Protein AF-A0A139XVR1-F1 (afdb_monomer_lite)

InterPro domains:
  IPR011989 Armadillo-like helical [G3DSA:1.25.10.10] (1-144)
  IPR013932 TATA-binding protein interacting (TIP20) [PF08623] (28-131)
  IPR016024 Armadillo-type fold [SSF48371] (36-125)
  IPR039852 Cullin-associated NEDD8-dissociated protein 1/2 [PTHR12696] (28-128)

Foldseek 3Di:
DLLVVLVVLLVVQQDPDPPHPCVPDDLVRLLVLVVVLVVLLDQDVVQWDWDDPDVDIDIDRNSVSSNLSSLSSLLSNCVRDPPPHVCVSDPLVSLLVSLVSQCVDPDVSSVVSSVSSVVSSVVVVVVVCVVDVDDDDVVVVVVVD

Sequence (145 aa):
VRRDLMAALQVLVGLPRPGGVSRWFSTQELRQVVERLAVEVEVKPELIRQVDLGPFRHTVDDGLPLRKSAYSFLRALLQASSPLCLEEVVPRERLVEFAVNGLTDTNDDVHVLAAGIVSQLASSVSTSLKANRLRVTPRLAALVV

Structure (mmCIF, N/CA/C/O backbone):
data_AF-A0A139XVR1-F1
#
_entry.id   AF-A0A139XVR1-F1
#
loop_
_atom_site.group_PDB
_atom_site.id
_atom_site.type_symbol
_atom_site.label_atom_id
_atom_site.label_alt_id
_atom_site.label_comp_id
_atom_site.label_asym_id
_atom_site.label_entity_id
_atom_site.label_seq_id
_atom_site.pdbx_PDB_ins_code
_atom_site.Cartn_x
_atom_site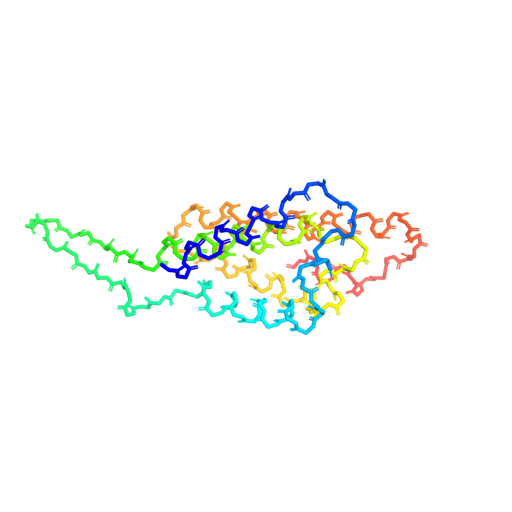.Cartn_y
_atom_site.Cartn_z
_atom_site.occupancy
_atom_site.B_iso_or_equiv
_atom_site.auth_seq_id
_atom_site.auth_comp_id
_atom_site.auth_asym_id
_atom_site.auth_atom_id
_atom_site.pdbx_PDB_model_num
ATOM 1 N N . VAL A 1 1 ? -12.331 -10.858 -0.956 1.00 79.06 1 VAL A N 1
ATOM 2 C CA . VAL A 1 1 ? -12.250 -10.582 -2.414 1.00 79.06 1 VAL A CA 1
ATOM 3 C C . VAL A 1 1 ? -11.164 -9.567 -2.764 1.00 79.06 1 VAL A C 1
ATOM 5 O O . VAL A 1 1 ? -10.148 -9.995 -3.284 1.00 79.06 1 VAL A O 1
ATOM 8 N N . ARG A 1 2 ? -11.302 -8.256 -2.475 1.00 84.88 2 ARG A N 1
ATOM 9 C CA . ARG A 1 2 ? -10.278 -7.246 -2.861 1.00 84.88 2 ARG A CA 1
ATOM 10 C C . ARG A 1 2 ? -8.885 -7.528 -2.287 1.00 84.88 2 ARG A C 1
ATOM 12 O O . ARG A 1 2 ? -7.908 -7.524 -3.022 1.00 84.88 2 ARG A O 1
ATOM 19 N N . ARG A 1 3 ? -8.818 -7.847 -0.991 1.00 87.44 3 ARG A N 1
ATOM 20 C CA . ARG A 1 3 ? -7.583 -8.269 -0.313 1.00 87.44 3 ARG A CA 1
ATOM 21 C C . ARG A 1 3 ? -6.935 -9.471 -1.006 1.00 87.44 3 ARG A C 1
ATOM 23 O O . ARG A 1 3 ? -5.744 -9.467 -1.279 1.00 87.44 3 ARG A O 1
ATOM 30 N N . ASP A 1 4 ? -7.737 -10.491 -1.296 1.00 81.12 4 ASP A N 1
ATOM 31 C CA . ASP A 1 4 ? -7.256 -11.752 -1.873 1.00 81.12 4 ASP A CA 1
ATOM 32 C C . ASP A 1 4 ? -6.759 -11.551 -3.306 1.00 81.12 4 ASP A C 1
ATOM 34 O O . ASP A 1 4 ? -5.746 -12.125 -3.694 1.00 81.12 4 ASP A O 1
ATOM 38 N N . LEU A 1 5 ? -7.422 -10.669 -4.063 1.00 84.00 5 LEU A N 1
ATOM 39 C CA . LEU A 1 5 ? -6.953 -10.227 -5.369 1.00 84.00 5 LEU A CA 1
ATOM 40 C C . LEU A 1 5 ? -5.585 -9.543 -5.254 1.00 84.00 5 LEU A C 1
ATOM 42 O O . LEU A 1 5 ? -4.673 -9.927 -5.973 1.00 84.00 5 LEU A O 1
ATOM 46 N N . MET A 1 6 ? -5.403 -8.589 -4.333 1.00 84.69 6 MET A N 1
ATOM 47 C CA . MET A 1 6 ? -4.105 -7.923 -4.136 1.00 84.69 6 MET A CA 1
ATOM 48 C C . MET A 1 6 ? -2.996 -8.912 -3.771 1.00 84.69 6 MET A C 1
ATOM 50 O O . MET A 1 6 ? -1.908 -8.837 -4.333 1.00 84.69 6 MET A O 1
ATOM 54 N N . ALA A 1 7 ? -3.280 -9.872 -2.889 1.00 83.00 7 ALA A N 1
ATOM 55 C CA . ALA A 1 7 ? -2.323 -10.914 -2.531 1.00 83.00 7 ALA A CA 1
ATOM 56 C C . ALA A 1 7 ? -1.951 -11.791 -3.741 1.00 83.00 7 ALA A C 1
ATOM 58 O O . ALA A 1 7 ? -0.777 -12.084 -3.960 1.00 83.00 7 ALA A O 1
ATOM 59 N N . ALA A 1 8 ? -2.928 -12.167 -4.571 1.00 81.62 8 ALA A N 1
ATOM 60 C CA . ALA A 1 8 ? -2.676 -12.933 -5.789 1.00 81.62 8 ALA A CA 1
ATOM 61 C C . ALA A 1 8 ? -1.846 -12.139 -6.813 1.00 81.62 8 ALA A C 1
ATOM 63 O O . ALA A 1 8 ? -0.880 -12.666 -7.369 1.00 81.62 8 ALA A O 1
ATOM 64 N N . LEU A 1 9 ? -2.178 -10.862 -7.034 1.00 84.00 9 LEU A N 1
ATOM 65 C CA . LEU A 1 9 ? -1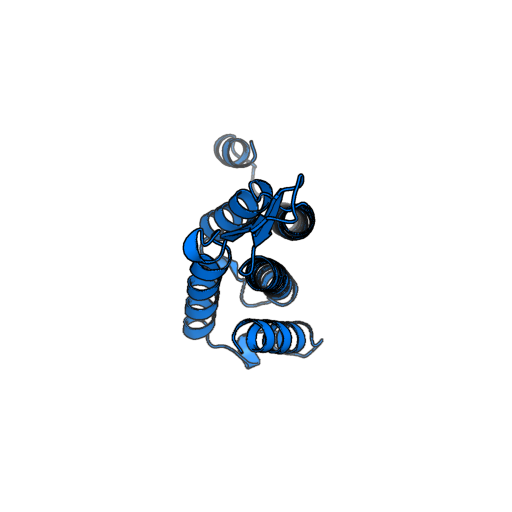.425 -9.988 -7.938 1.00 84.00 9 LEU A CA 1
ATOM 66 C C . LEU A 1 9 ? -0.001 -9.745 -7.427 1.00 84.00 9 LEU A C 1
ATOM 68 O O . LEU A 1 9 ? 0.937 -9.761 -8.220 1.00 84.00 9 LEU A O 1
ATOM 72 N N . GLN A 1 10 ? 0.185 -9.604 -6.113 1.00 83.19 10 GLN A N 1
ATOM 73 C CA . GLN A 1 10 ? 1.507 -9.509 -5.499 1.00 83.19 10 GLN A CA 1
ATOM 74 C C . GLN A 1 10 ? 2.369 -10.734 -5.820 1.00 83.19 10 GLN A C 1
ATOM 76 O O . GLN A 1 10 ? 3.530 -10.580 -6.201 1.00 83.19 10 GLN A O 1
ATOM 81 N N . VAL A 1 11 ? 1.812 -11.944 -5.706 1.00 84.00 11 VAL A N 1
ATOM 82 C CA . VAL A 1 11 ? 2.534 -13.176 -6.056 1.00 84.00 11 VAL A CA 1
ATOM 83 C C . VAL A 1 11 ? 2.920 -13.172 -7.532 1.00 84.00 11 VAL A C 1
ATOM 85 O O . VAL A 1 11 ? 4.069 -13.465 -7.846 1.00 84.00 11 VAL A O 1
ATOM 88 N N . LEU A 1 12 ? 2.003 -12.802 -8.432 1.00 80.06 12 LEU A N 1
ATOM 89 C CA . LEU A 1 12 ? 2.272 -12.753 -9.876 1.00 80.06 12 LEU A CA 1
ATOM 90 C C . LEU A 1 12 ? 3.408 -11.789 -10.232 1.00 80.06 12 LEU A C 1
ATOM 92 O O . LEU A 1 12 ? 4.250 -12.111 -11.072 1.00 80.06 12 LEU A O 1
ATOM 96 N N . VAL A 1 13 ? 3.436 -10.636 -9.569 1.00 79.12 13 VAL A N 1
ATOM 97 C CA . VAL A 1 13 ? 4.455 -9.596 -9.738 1.00 79.12 13 VAL A CA 1
ATOM 98 C C . VAL A 1 13 ? 5.819 -10.047 -9.202 1.00 79.12 13 VAL A C 1
ATOM 100 O O . VAL A 1 13 ? 6.837 -9.738 -9.809 1.00 79.12 13 VAL A O 1
ATOM 103 N N . GLY A 1 14 ? 5.858 -10.834 -8.124 1.00 73.31 14 GLY A N 1
ATOM 104 C CA . GLY A 1 14 ? 7.100 -11.326 -7.516 1.00 73.31 14 GLY A CA 1
ATOM 105 C C . GLY A 1 14 ? 7.780 -12.505 -8.229 1.00 73.31 14 GLY A C 1
ATOM 106 O O . GLY A 1 14 ? 8.840 -12.946 -7.786 1.00 73.31 14 GLY A O 1
ATOM 107 N N . LEU A 1 15 ? 7.200 -13.056 -9.302 1.00 76.44 15 LEU A N 1
ATOM 108 C CA . LEU A 1 15 ? 7.784 -14.208 -10.000 1.00 76.44 15 LEU A CA 1
ATOM 109 C C . LEU A 1 15 ? 9.013 -13.796 -10.837 1.00 76.44 15 LEU A C 1
ATOM 111 O O . LEU A 1 15 ? 8.885 -12.940 -11.714 1.00 76.44 15 LEU A O 1
ATOM 115 N N . PRO A 1 16 ? 10.183 -14.447 -10.669 1.00 66.12 16 PRO A N 1
ATOM 116 C CA . PRO A 1 16 ? 11.378 -14.149 -11.455 1.00 66.12 16 PRO A CA 1
ATOM 117 C C . PRO A 1 16 ? 11.193 -14.662 -12.888 1.00 66.12 16 PRO A C 1
ATOM 119 O O . PRO A 1 16 ? 11.387 -15.845 -13.175 1.00 66.12 16 PRO A O 1
ATOM 122 N N . ARG A 1 17 ? 10.748 -13.792 -13.800 1.00 66.69 17 ARG A N 1
ATOM 123 C CA . ARG A 1 17 ? 10.490 -14.148 -15.203 1.00 66.69 17 ARG A CA 1
ATOM 124 C C . ARG A 1 17 ? 10.960 -13.061 -16.175 1.00 66.69 17 ARG A C 1
ATOM 126 O O . ARG A 1 17 ? 10.862 -11.876 -15.857 1.00 66.69 17 ARG A O 1
ATOM 133 N N . PRO A 1 18 ? 11.412 -13.442 -17.387 1.00 62.03 18 PRO A N 1
ATOM 134 C CA . PRO A 1 18 ? 11.747 -12.480 -18.433 1.00 62.03 18 PRO A CA 1
ATOM 135 C C . PRO A 1 18 ? 10.496 -11.689 -18.844 1.00 62.03 18 PRO A C 1
ATOM 137 O O . PRO A 1 18 ? 9.438 -12.275 -19.087 1.00 62.03 18 PRO A O 1
ATOM 140 N N . GLY A 1 19 ? 10.621 -10.359 -18.886 1.00 63.94 19 GLY A N 1
ATOM 141 C CA . GLY A 1 19 ? 9.531 -9.422 -19.188 1.00 63.94 19 GLY A CA 1
ATOM 142 C C . GLY A 1 19 ? 8.880 -8.754 -17.969 1.00 63.94 19 GLY A C 1
ATOM 143 O O . GLY A 1 19 ? 8.108 -7.823 -18.153 1.00 63.94 19 GLY A O 1
ATOM 144 N N . GLY A 1 20 ? 9.196 -9.172 -16.737 1.00 72.44 20 GLY A N 1
ATOM 145 C CA . GLY A 1 20 ? 8.737 -8.494 -15.517 1.00 72.44 20 GLY A CA 1
ATOM 146 C C . GLY A 1 20 ? 7.217 -8.274 -15.458 1.00 72.44 20 GLY A C 1
ATOM 147 O O . GLY A 1 20 ? 6.425 -9.149 -15.817 1.00 72.44 20 GLY A O 1
ATOM 148 N N . VAL A 1 21 ? 6.813 -7.084 -15.006 1.00 74.12 21 VAL A N 1
ATOM 149 C CA . VAL A 1 21 ? 5.402 -6.693 -14.815 1.00 74.12 21 VAL A CA 1
ATOM 150 C C . VAL A 1 21 ? 4.664 -6.453 -16.141 1.00 74.12 21 VAL A C 1
ATOM 152 O O . VAL A 1 21 ? 3.459 -6.699 -16.218 1.00 74.12 21 VAL A O 1
ATOM 155 N N . SER A 1 22 ? 5.366 -6.049 -17.207 1.00 76.12 22 SER A N 1
ATOM 156 C CA . SER A 1 22 ? 4.746 -5.682 -18.495 1.00 76.12 22 SER A CA 1
ATOM 157 C C . SER A 1 22 ? 4.133 -6.863 -19.252 1.00 76.12 22 SER A C 1
ATOM 159 O O . SER A 1 22 ? 3.375 -6.677 -20.200 1.00 76.12 22 SER A O 1
ATOM 161 N N . ARG A 1 23 ? 4.417 -8.095 -18.817 1.00 78.12 23 ARG A N 1
ATOM 162 C CA . ARG A 1 23 ? 3.765 -9.303 -19.333 1.00 78.12 23 ARG A CA 1
ATOM 163 C C . ARG A 1 23 ? 2.322 -9.460 -18.851 1.00 78.12 23 ARG A C 1
ATOM 165 O O . ARG A 1 23 ? 1.534 -10.128 -19.514 1.00 78.12 23 ARG A O 1
ATOM 172 N N . TRP A 1 24 ? 2.008 -8.904 -17.685 1.00 77.94 24 TRP A N 1
ATOM 173 C CA . TRP A 1 24 ? 0.704 -9.051 -17.038 1.00 77.94 24 TRP A CA 1
ATOM 174 C C . TRP A 1 24 ? -0.150 -7.800 -17.168 1.00 77.94 24 TRP A C 1
ATOM 176 O O . TRP A 1 24 ? -1.369 -7.909 -17.202 1.00 77.94 24 TRP A O 1
ATOM 186 N N . PHE A 1 25 ? 0.493 -6.634 -17.236 1.00 81.31 25 PHE A N 1
ATOM 187 C CA . PHE A 1 25 ? -0.184 -5.349 -17.288 1.00 81.31 25 PHE A CA 1
ATOM 188 C C . PHE A 1 25 ? 0.387 -4.486 -18.404 1.00 81.31 25 PHE A C 1
ATOM 190 O O . PHE A 1 25 ? 1.601 -4.296 -18.513 1.00 81.31 25 PHE A O 1
ATOM 197 N N . SER A 1 26 ? -0.504 -3.893 -19.188 1.00 85.81 26 SER A N 1
ATOM 198 C CA . SER A 1 26 ? -0.189 -2.722 -19.997 1.00 85.81 26 SER A CA 1
ATOM 199 C C . SER A 1 26 ? 0.096 -1.505 -19.108 1.00 85.81 26 SER A C 1
ATOM 201 O O . SER A 1 26 ? -0.313 -1.438 -17.947 1.00 85.81 26 SER A O 1
ATOM 203 N N . THR A 1 27 ? 0.754 -0.486 -19.664 1.00 83.12 27 THR A N 1
ATOM 204 C CA . THR A 1 27 ? 1.030 0.781 -18.966 1.00 83.12 27 THR A CA 1
ATOM 205 C C . THR A 1 27 ? -0.240 1.430 -18.406 1.00 83.12 27 THR A C 1
ATOM 207 O O . THR A 1 27 ? -0.242 1.948 -17.290 1.00 83.12 27 THR A O 1
ATOM 210 N N . GLN A 1 28 ? -1.338 1.386 -19.164 1.00 86.81 28 GLN A N 1
ATOM 211 C CA . GLN A 1 28 ? -2.615 1.960 -18.744 1.00 86.81 28 GLN A CA 1
ATOM 212 C C . GLN A 1 28 ? -3.235 1.175 -17.582 1.00 86.81 28 GLN A C 1
ATOM 214 O O . GLN A 1 28 ? -3.716 1.786 -16.628 1.00 86.81 28 GLN A O 1
ATOM 219 N N . GLU A 1 29 ? -3.202 -0.157 -17.637 1.00 87.06 29 GLU A N 1
ATOM 220 C CA . GLU A 1 29 ? -3.688 -1.008 -16.545 1.00 87.06 29 GLU A CA 1
ATOM 221 C C . GLU A 1 29 ? -2.852 -0.811 -15.286 1.00 87.06 29 GLU A C 1
ATOM 223 O O . GLU A 1 29 ? -3.410 -0.683 -14.201 1.00 87.06 29 GLU A O 1
ATOM 228 N N . LEU A 1 30 ? -1.528 -0.699 -15.420 1.00 85.88 30 LEU A N 1
ATOM 229 C CA . LEU A 1 30 ? -0.652 -0.450 -14.282 1.00 85.88 30 LEU A CA 1
ATOM 230 C C . LEU A 1 30 ? -0.958 0.902 -13.627 1.00 85.88 30 LEU A C 1
ATOM 232 O O . LEU A 1 30 ? -1.086 0.968 -12.406 1.00 85.88 30 LEU A O 1
ATOM 236 N N . ARG A 1 31 ? -1.176 1.960 -14.422 1.00 87.38 31 ARG A N 1
ATOM 237 C CA . ARG A 1 31 ? -1.631 3.257 -13.898 1.00 87.38 31 ARG A CA 1
ATOM 238 C C . ARG A 1 31 ? -2.948 3.116 -13.138 1.00 87.38 31 ARG A C 1
ATOM 240 O O . ARG A 1 31 ? -3.058 3.602 -12.019 1.00 87.38 31 ARG A O 1
ATOM 247 N N . GLN A 1 32 ? -3.932 2.426 -13.713 1.00 89.25 32 GLN A N 1
ATOM 248 C CA . GLN A 1 32 ? -5.220 2.199 -13.050 1.00 89.25 32 GLN A CA 1
ATOM 249 C C . GLN A 1 32 ? -5.068 1.406 -11.750 1.00 89.25 32 GLN A C 1
ATOM 251 O O . GLN A 1 32 ? -5.715 1.741 -10.763 1.00 89.25 32 GLN A O 1
ATOM 256 N N . VAL A 1 33 ? -4.211 0.385 -11.726 1.00 88.62 33 VAL A N 1
ATOM 257 C CA . VAL A 1 33 ? -3.920 -0.394 -10.518 1.00 88.62 33 VAL A CA 1
ATOM 258 C C . VAL A 1 33 ? -3.341 0.506 -9.433 1.00 88.62 33 VAL A C 1
ATOM 260 O O . VAL A 1 33 ? -3.823 0.455 -8.304 1.00 88.62 33 VAL A O 1
ATOM 263 N N . VAL A 1 34 ? -2.370 1.363 -9.757 1.00 88.00 34 VAL A N 1
ATOM 264 C CA . VAL A 1 34 ? -1.795 2.284 -8.766 1.00 88.00 34 VAL A CA 1
ATOM 265 C C . VAL A 1 34 ? -2.822 3.306 -8.270 1.00 88.00 34 VAL A C 1
ATOM 267 O O . VAL A 1 34 ? -2.924 3.511 -7.064 1.00 88.00 34 VAL A O 1
ATOM 270 N N . GLU A 1 35 ? -3.653 3.873 -9.147 1.00 88.94 35 GLU A N 1
ATOM 271 C CA . GLU A 1 35 ? -4.737 4.775 -8.722 1.00 88.94 35 GLU A CA 1
ATOM 272 C C . GLU A 1 35 ? -5.769 4.069 -7.835 1.00 88.94 35 GLU A C 1
ATOM 274 O O . GLU A 1 35 ? -6.291 4.645 -6.883 1.00 88.94 35 GLU A O 1
ATOM 279 N N . ARG A 1 36 ? -6.053 2.787 -8.088 1.00 90.56 36 ARG A N 1
ATOM 280 C CA . ARG A 1 36 ? -6.901 1.993 -7.191 1.00 90.56 36 ARG A CA 1
ATOM 281 C C . ARG A 1 36 ? -6.222 1.757 -5.850 1.00 90.56 36 ARG A C 1
ATOM 283 O O . ARG A 1 36 ? -6.901 1.838 -4.834 1.00 90.56 36 ARG A O 1
ATOM 290 N N . LEU A 1 37 ? -4.913 1.504 -5.827 1.00 90.62 37 LEU A N 1
ATOM 291 C CA . LEU A 1 37 ? -4.164 1.355 -4.578 1.00 90.62 37 LEU A CA 1
ATOM 292 C C . LEU A 1 37 ? -4.191 2.636 -3.746 1.00 90.62 37 LEU A C 1
ATOM 294 O O . LEU A 1 37 ? -4.351 2.530 -2.535 1.00 90.62 37 LEU A O 1
ATOM 298 N N . ALA A 1 38 ? -4.144 3.810 -4.381 1.00 87.75 38 ALA A N 1
ATOM 299 C CA . ALA A 1 38 ? -4.269 5.110 -3.717 1.00 87.75 38 ALA A CA 1
ATOM 300 C C . ALA A 1 38 ? -5.508 5.192 -2.810 1.00 87.75 38 ALA A C 1
ATOM 302 O O . ALA A 1 38 ? -5.432 5.641 -1.675 1.00 87.75 38 ALA A O 1
ATOM 303 N N . VAL A 1 39 ? -6.642 4.683 -3.292 1.00 91.06 39 VAL A N 1
ATOM 304 C CA . VAL A 1 39 ? -7.919 4.686 -2.558 1.00 91.06 39 VAL A CA 1
ATOM 305 C C . VAL A 1 39 ? -7.962 3.617 -1.457 1.00 91.06 39 VAL A C 1
ATOM 307 O O . VAL A 1 39 ? -8.771 3.677 -0.530 1.00 91.06 39 VAL A O 1
ATOM 310 N N . GLU A 1 40 ? -7.139 2.578 -1.567 1.00 92.00 40 GLU A N 1
ATOM 311 C CA . GLU A 1 40 ? -7.135 1.449 -0.631 1.00 92.00 40 GLU A CA 1
ATOM 312 C C . GLU A 1 40 ? -6.090 1.597 0.477 1.00 92.00 40 GLU A C 1
ATOM 314 O O . GLU A 1 40 ? -6.182 0.884 1.475 1.00 92.00 40 GLU A O 1
ATOM 319 N N . VAL A 1 41 ? -5.129 2.517 0.330 1.00 91.88 41 VAL A N 1
ATOM 320 C CA . VAL A 1 41 ? -4.180 2.883 1.394 1.00 91.88 41 VAL A CA 1
ATOM 321 C C . VAL A 1 41 ? -4.749 3.908 2.377 1.00 91.88 41 VAL A C 1
ATOM 323 O O . VAL A 1 41 ? -4.194 4.074 3.458 1.00 91.88 41 VAL A O 1
ATOM 326 N N . GLU A 1 42 ? -5.853 4.577 2.041 1.00 92.81 42 GLU A N 1
ATOM 327 C CA . GLU A 1 42 ? -6.509 5.524 2.942 1.00 92.81 42 GLU A CA 1
ATOM 328 C C . GLU A 1 42 ? -7.225 4.818 4.102 1.00 92.81 42 GLU A C 1
ATOM 330 O O . GLU A 1 42 ? -7.817 3.741 3.958 1.00 92.81 42 GLU A O 1
ATOM 335 N N . VAL A 1 43 ? -7.181 5.452 5.276 1.00 93.81 43 VAL A N 1
ATOM 336 C CA . VAL A 1 43 ? -7.948 5.020 6.445 1.00 93.81 43 VAL A CA 1
ATOM 337 C C . VAL A 1 43 ? -9.425 5.299 6.189 1.00 93.81 43 VAL A C 1
ATOM 339 O O . VAL A 1 43 ? -9.810 6.425 5.889 1.00 93.81 43 VAL A O 1
ATOM 342 N N . LYS A 1 44 ? -10.251 4.262 6.329 1.00 94.06 44 LYS A N 1
ATOM 343 C CA . LYS A 1 44 ? -11.695 4.320 6.082 1.00 94.06 44 LYS A CA 1
ATOM 344 C C . LYS A 1 44 ? -12.419 4.394 7.419 1.00 94.06 44 LYS A C 1
ATOM 346 O O . LYS A 1 44 ? -12.591 3.343 8.040 1.00 94.06 44 LYS A O 1
ATOM 351 N N . PRO A 1 45 ? -12.788 5.593 7.909 1.00 93.12 45 PRO A N 1
ATOM 352 C CA . PRO A 1 45 ? -13.405 5.746 9.226 1.00 93.12 45 PRO A CA 1
ATOM 353 C C . PRO A 1 45 ? -14.705 4.947 9.355 1.00 93.12 45 PRO A C 1
ATOM 355 O O . PRO A 1 45 ? -15.025 4.472 10.439 1.00 93.12 45 PRO A O 1
ATOM 358 N N . GLU A 1 46 ? -15.416 4.721 8.251 1.00 94.56 46 GLU A N 1
ATOM 359 C CA . GLU A 1 46 ? -16.614 3.884 8.192 1.00 94.56 46 GLU A CA 1
ATOM 360 C C . GLU A 1 46 ? -16.353 2.393 8.481 1.00 94.56 46 GLU A C 1
ATOM 362 O O . GLU A 1 46 ? -17.294 1.656 8.770 1.00 94.56 46 GLU A O 1
ATOM 367 N N . LEU A 1 47 ? -15.094 1.942 8.422 1.00 94.56 47 LEU A N 1
ATOM 368 C CA . LEU A 1 47 ? -14.663 0.582 8.773 1.00 94.56 47 LEU A CA 1
ATOM 369 C C . LEU A 1 47 ? -14.040 0.496 10.176 1.00 94.56 47 LEU A C 1
ATOM 371 O O . LEU A 1 47 ? -13.560 -0.571 10.566 1.00 94.56 47 LEU A O 1
ATOM 375 N N . ILE A 1 48 ? -14.034 1.599 10.932 1.00 95.56 48 ILE A N 1
ATOM 376 C CA . ILE A 1 48 ? -13.511 1.657 12.296 1.00 95.56 48 ILE A CA 1
ATOM 377 C C . ILE A 1 48 ? -14.680 1.683 13.276 1.00 95.56 48 ILE A C 1
ATOM 379 O O . ILE A 1 48 ? -15.543 2.557 13.229 1.00 95.56 48 ILE A O 1
ATOM 383 N N . ARG A 1 49 ? -14.687 0.738 14.216 1.00 95.00 49 ARG A N 1
ATOM 384 C CA . ARG A 1 49 ? -15.720 0.625 15.252 1.00 95.00 49 ARG A CA 1
ATOM 385 C C . ARG A 1 49 ? -15.105 0.417 16.623 1.00 95.00 49 ARG A C 1
ATOM 387 O O . ARG A 1 49 ? -14.092 -0.261 16.763 1.00 95.00 49 ARG A O 1
ATOM 394 N N . GLN A 1 50 ? -15.744 0.957 17.653 1.00 93.25 50 GLN A N 1
ATOM 395 C CA . GLN A 1 50 ? -15.410 0.609 19.031 1.00 93.25 50 GLN A CA 1
ATOM 396 C C . GLN A 1 50 ? -16.256 -0.577 19.479 1.00 93.25 50 GLN A C 1
ATOM 398 O O . GLN A 1 50 ? -17.470 -0.603 19.292 1.00 93.25 50 GLN A O 1
ATOM 403 N N . VAL A 1 51 ? -15.592 -1.572 20.052 1.00 92.88 51 VAL A N 1
ATOM 404 C CA . VAL A 1 51 ? -16.217 -2.728 20.683 1.00 92.88 51 VAL A CA 1
ATOM 405 C C . VAL A 1 51 ? -16.091 -2.551 22.186 1.00 92.88 51 VAL A C 1
ATOM 407 O O . VAL A 1 51 ? -14.980 -2.514 22.722 1.00 92.88 51 VAL A O 1
ATOM 410 N N . ASP A 1 52 ? -17.235 -2.434 22.855 1.00 92.69 52 ASP A N 1
ATOM 411 C CA . ASP A 1 52 ? -17.303 -2.434 24.311 1.00 92.69 52 ASP A CA 1
ATOM 412 C C . ASP A 1 52 ? -17.138 -3.872 24.825 1.00 92.69 52 ASP A C 1
ATOM 414 O O . ASP A 1 52 ? -17.865 -4.789 24.438 1.00 92.69 52 ASP A O 1
ATOM 418 N N . LEU A 1 53 ? -16.169 -4.066 25.716 1.00 91.81 53 LEU A N 1
ATOM 419 C CA . LEU A 1 53 ? -15.862 -5.329 26.390 1.00 91.81 53 LEU A CA 1
ATOM 420 C C . LEU A 1 53 ? -16.118 -5.194 27.903 1.00 91.81 53 LEU A C 1
ATOM 422 O O . LEU A 1 53 ? -15.361 -5.706 28.727 1.00 91.81 53 LEU A O 1
ATOM 426 N N . GLY A 1 54 ? -17.164 -4.447 28.278 1.00 91.44 54 GLY A N 1
ATOM 427 C CA . GLY A 1 54 ? -17.480 -4.094 29.665 1.00 91.44 54 GLY A CA 1
ATOM 428 C C . GLY A 1 54 ? -16.695 -2.857 30.129 1.00 91.44 54 GLY A C 1
ATOM 429 O O . GLY A 1 54 ? -16.921 -1.782 29.578 1.00 91.44 54 GLY A O 1
ATOM 430 N N . PRO A 1 55 ? -15.778 -2.960 31.116 1.00 93.75 55 PRO A N 1
ATOM 431 C CA . PRO A 1 55 ? -14.966 -1.821 31.562 1.00 93.75 55 PRO A CA 1
ATOM 432 C C . PRO A 1 55 ? -13.875 -1.413 30.554 1.00 93.75 55 PRO A C 1
ATOM 434 O O . PRO A 1 55 ? -13.186 -0.419 30.769 1.00 93.75 55 PRO A O 1
ATOM 437 N N . PHE A 1 56 ? -13.706 -2.169 29.464 1.00 92.81 56 PHE A N 1
ATOM 438 C CA . PHE A 1 56 ? -12.711 -1.920 28.423 1.00 92.81 56 PHE A CA 1
ATOM 439 C C . PHE A 1 56 ? -13.375 -1.551 27.096 1.00 92.81 56 PHE A C 1
ATOM 441 O O . PHE A 1 56 ? -14.428 -2.084 26.750 1.00 92.81 56 PHE A O 1
ATOM 448 N N . ARG A 1 57 ? -12.706 -0.693 26.320 1.00 91.56 57 ARG A N 1
ATOM 449 C CA . ARG A 1 57 ? -13.056 -0.386 24.928 1.00 91.56 57 ARG A CA 1
ATOM 450 C C . ARG A 1 57 ? -11.917 -0.798 24.014 1.00 91.56 57 ARG A C 1
ATOM 452 O O . ARG A 1 57 ? -10.765 -0.478 24.294 1.00 91.56 57 ARG A O 1
ATOM 459 N N . HIS A 1 58 ? -12.242 -1.474 22.919 1.00 92.81 58 HIS A N 1
ATOM 460 C CA . HIS A 1 58 ? -11.280 -1.869 21.897 1.00 92.81 58 HIS A CA 1
ATOM 461 C C . HIS A 1 58 ? -11.720 -1.326 20.539 1.00 92.81 58 HIS A C 1
ATOM 463 O O . HIS A 1 58 ? -12.794 -1.659 20.042 1.00 92.81 58 HIS A O 1
ATOM 469 N N . THR A 1 59 ? -10.888 -0.484 19.936 1.00 93.06 59 THR A N 1
ATOM 470 C CA . THR A 1 59 ? -11.083 -0.024 18.560 1.00 93.06 59 THR A CA 1
ATOM 471 C C . THR A 1 59 ? -10.695 -1.135 17.589 1.00 93.06 59 THR A C 1
ATOM 473 O O . THR A 1 59 ? -9.547 -1.568 17.572 1.00 93.06 59 THR A O 1
ATOM 476 N N . VAL A 1 60 ? -11.645 -1.576 16.772 1.00 94.75 60 VAL A N 1
ATOM 477 C CA . VAL A 1 60 ? -11.438 -2.543 15.697 1.00 94.75 60 VAL A CA 1
ATOM 478 C C . VAL A 1 60 ? -11.471 -1.804 14.367 1.00 94.75 60 VAL A C 1
ATOM 480 O O . VAL A 1 60 ? -12.444 -1.120 14.054 1.00 94.75 60 VAL A O 1
ATOM 483 N N . ASP A 1 61 ? -10.401 -1.955 13.595 1.00 95.69 61 ASP A N 1
ATOM 484 C CA . ASP A 1 61 ? -10.273 -1.435 12.237 1.00 95.69 61 ASP A CA 1
ATOM 485 C C . ASP A 1 61 ? -10.388 -2.595 11.242 1.00 95.69 61 ASP A C 1
ATOM 487 O O . ASP A 1 61 ? -9.427 -3.330 10.993 1.00 95.69 61 ASP A O 1
ATOM 491 N N . ASP A 1 62 ? -11.582 -2.768 10.674 1.00 94.94 62 ASP A N 1
ATOM 492 C CA . ASP A 1 62 ? -11.866 -3.833 9.708 1.00 94.94 62 ASP A CA 1
ATOM 493 C C . ASP A 1 62 ? -11.237 -3.534 8.322 1.00 94.94 62 ASP A C 1
ATOM 495 O O . ASP A 1 62 ? -11.123 -4.424 7.472 1.00 94.94 62 ASP A O 1
ATOM 499 N N . GLY A 1 63 ? -10.776 -2.297 8.087 1.00 94.81 63 GLY A N 1
ATOM 500 C CA . GLY A 1 63 ? -10.066 -1.871 6.876 1.00 94.81 63 GLY A CA 1
ATOM 501 C C . GLY A 1 63 ? -8.559 -2.146 6.904 1.00 94.81 63 GLY A C 1
ATOM 502 O O . GLY A 1 63 ? -7.924 -2.225 5.846 1.00 94.81 63 GLY A O 1
ATOM 503 N N . LEU A 1 64 ? -7.980 -2.354 8.088 1.00 94.94 64 LEU A N 1
ATOM 504 C CA . LEU A 1 64 ? -6.541 -2.548 8.279 1.00 94.94 64 LEU A CA 1
ATOM 505 C C . LEU A 1 64 ? -5.932 -3.673 7.412 1.00 94.94 64 LEU A C 1
ATOM 507 O O . LEU A 1 64 ? -4.889 -3.439 6.792 1.00 94.94 64 LEU A O 1
ATOM 511 N N . PRO A 1 65 ? -6.535 -4.876 7.286 1.00 94.25 65 PRO A N 1
ATOM 512 C CA . PRO A 1 65 ? -5.968 -5.935 6.446 1.00 94.25 65 PRO A CA 1
ATOM 513 C C . PRO A 1 65 ? -5.857 -5.541 4.967 1.00 94.25 65 PRO A C 1
ATOM 515 O O . PRO A 1 65 ? -4.942 -5.987 4.268 1.00 94.25 65 PRO A O 1
ATOM 518 N N . LEU A 1 66 ? -6.785 -4.709 4.483 1.00 94.25 66 LEU A N 1
ATOM 519 C CA . LEU A 1 66 ? -6.775 -4.218 3.110 1.00 94.25 66 LEU A CA 1
ATOM 520 C C . LEU A 1 66 ? -5.665 -3.182 2.912 1.00 94.25 66 LEU A C 1
ATOM 522 O O . LEU A 1 66 ? -4.906 -3.320 1.955 1.00 94.25 66 LEU A O 1
ATOM 526 N N . ARG A 1 67 ? -5.493 -2.242 3.856 1.00 95.06 67 ARG A N 1
ATOM 527 C CA . ARG A 1 67 ? -4.389 -1.263 3.820 1.00 95.06 67 ARG A CA 1
ATOM 528 C C . ARG A 1 67 ? -3.024 -1.947 3.795 1.00 95.06 67 ARG A C 1
ATOM 530 O O . ARG A 1 67 ? -2.206 -1.660 2.924 1.00 95.06 67 ARG A O 1
ATOM 537 N N . LYS A 1 68 ? -2.801 -2.926 4.683 1.00 94.44 68 LYS A N 1
ATOM 538 C CA . LYS A 1 68 ? -1.555 -3.720 4.704 1.00 94.44 68 LYS A CA 1
ATOM 539 C C . LYS A 1 68 ? -1.295 -4.405 3.364 1.00 94.44 68 LYS A C 1
ATOM 541 O O . LYS A 1 68 ? -0.175 -4.378 2.858 1.00 94.44 68 LYS A O 1
ATOM 546 N N . SER A 1 69 ? -2.336 -4.987 2.769 1.00 94.44 69 SER A N 1
ATOM 547 C CA . SER A 1 69 ? -2.227 -5.656 1.469 1.00 94.44 69 SER A CA 1
ATOM 548 C C . SER A 1 69 ? -1.909 -4.669 0.343 1.00 94.44 69 SER A C 1
ATOM 550 O O . SER A 1 69 ? -1.088 -4.983 -0.515 1.00 94.44 69 SER A O 1
ATOM 552 N N . ALA A 1 70 ? -2.492 -3.467 0.370 1.00 94.50 70 ALA A N 1
ATOM 553 C CA . ALA A 1 70 ? -2.229 -2.419 -0.613 1.00 94.50 70 ALA A CA 1
ATOM 554 C C . ALA A 1 70 ? -0.770 -1.934 -0.556 1.00 94.50 70 ALA A C 1
ATOM 556 O O . ALA A 1 70 ? -0.094 -1.917 -1.584 1.00 94.50 70 ALA A O 1
ATOM 557 N N . TYR A 1 71 ? -0.252 -1.635 0.641 1.00 94.62 71 TYR A N 1
ATOM 558 C CA . TYR A 1 71 ? 1.152 -1.249 0.830 1.00 94.62 71 TYR A CA 1
ATOM 559 C C . TYR A 1 71 ? 2.128 -2.365 0.446 1.00 94.62 71 TYR A C 1
ATOM 561 O O . TYR A 1 71 ? 3.122 -2.123 -0.242 1.00 94.62 71 TYR A O 1
ATOM 569 N N . SER A 1 72 ? 1.829 -3.602 0.846 1.00 92.81 72 SER A N 1
ATOM 570 C CA . SER A 1 72 ? 2.617 -4.778 0.469 1.00 92.81 72 SER A CA 1
ATOM 571 C C . SER A 1 72 ? 2.673 -4.955 -1.052 1.00 92.81 72 SER A C 1
ATOM 573 O O . SER A 1 72 ? 3.746 -5.178 -1.620 1.00 92.81 72 SER A O 1
ATOM 575 N N . PHE A 1 73 ? 1.535 -4.792 -1.730 1.00 91.44 73 PHE A N 1
ATOM 576 C CA . PHE A 1 73 ? 1.462 -4.921 -3.180 1.00 91.44 73 PHE A CA 1
ATOM 577 C C . PHE A 1 73 ? 2.184 -3.779 -3.908 1.00 91.44 73 PHE A C 1
ATOM 579 O O . PHE A 1 73 ? 2.955 -4.048 -4.828 1.00 91.44 73 PHE A O 1
ATOM 586 N N . LEU A 1 74 ? 2.023 -2.527 -3.463 1.00 90.19 74 LEU A N 1
ATOM 587 C CA . LEU A 1 74 ? 2.739 -1.375 -4.023 1.00 90.19 74 LEU A CA 1
ATOM 588 C C . LEU A 1 74 ? 4.261 -1.559 -3.940 1.00 90.19 74 LEU A C 1
ATOM 590 O O . LEU A 1 74 ? 4.978 -1.326 -4.913 1.00 90.19 74 LEU A O 1
ATOM 594 N N . ARG A 1 75 ? 4.757 -2.046 -2.799 1.00 89.12 75 ARG A N 1
ATOM 595 C CA . ARG A 1 75 ? 6.177 -2.366 -2.615 1.00 89.12 75 ARG A CA 1
ATOM 596 C C . ARG A 1 75 ? 6.651 -3.474 -3.561 1.00 89.12 75 ARG A C 1
ATOM 598 O O . ARG A 1 75 ? 7.743 -3.383 -4.113 1.00 89.12 75 ARG A O 1
ATOM 605 N N . ALA A 1 76 ? 5.846 -4.515 -3.763 1.00 87.75 76 ALA A N 1
ATOM 606 C CA . ALA A 1 76 ? 6.180 -5.586 -4.700 1.00 87.75 76 ALA A CA 1
ATOM 607 C C . ALA A 1 76 ? 6.220 -5.090 -6.155 1.00 87.75 76 ALA A C 1
ATOM 609 O O . ALA A 1 76 ? 7.120 -5.471 -6.903 1.00 87.75 76 ALA A O 1
ATOM 610 N N . LEU A 1 77 ? 5.297 -4.200 -6.542 1.00 86.00 77 LEU A N 1
ATOM 611 C CA . LEU A 1 77 ? 5.305 -3.560 -7.860 1.00 86.00 77 LEU A CA 1
ATOM 612 C C . LEU A 1 77 ? 6.611 -2.802 -8.102 1.00 86.00 77 LEU A C 1
ATOM 614 O O . LEU A 1 77 ? 7.224 -3.008 -9.145 1.00 86.00 77 LEU A O 1
ATOM 618 N N . LEU A 1 78 ? 7.076 -2.022 -7.120 1.00 84.12 78 LEU A N 1
ATOM 619 C CA . LEU A 1 78 ? 8.355 -1.305 -7.190 1.00 84.12 78 LEU A CA 1
ATOM 620 C C . LEU A 1 78 ? 9.567 -2.236 -7.338 1.00 84.12 78 LEU A C 1
ATOM 622 O O . LEU A 1 78 ? 10.524 -1.890 -8.026 1.00 84.12 78 LEU A O 1
ATOM 626 N N . GLN A 1 79 ? 9.538 -3.415 -6.711 1.00 81.06 79 GLN A N 1
ATOM 627 C CA . GLN A 1 79 ? 10.621 -4.400 -6.812 1.00 81.06 79 GLN A CA 1
ATOM 628 C C . GLN A 1 79 ? 10.673 -5.100 -8.173 1.00 81.06 79 GLN A C 1
ATOM 630 O O . GLN A 1 79 ? 11.757 -5.411 -8.662 1.00 81.06 79 GLN A O 1
ATOM 635 N N . ALA A 1 80 ? 9.515 -5.389 -8.763 1.00 76.19 80 ALA A N 1
ATOM 636 C CA . ALA A 1 80 ? 9.418 -6.186 -9.981 1.00 76.19 80 ALA A CA 1
ATOM 637 C C . ALA A 1 80 ? 9.603 -5.376 -11.275 1.00 76.19 80 ALA A C 1
ATOM 639 O O . ALA A 1 80 ? 9.817 -5.949 -12.347 1.00 76.19 80 ALA A O 1
ATOM 640 N N . SER A 1 81 ? 9.488 -4.051 -11.211 1.00 63.38 81 SER A N 1
ATOM 641 C CA . SER A 1 81 ? 9.542 -3.174 -12.381 1.00 63.38 81 SER A CA 1
ATOM 642 C C . SER A 1 81 ? 10.978 -2.817 -12.803 1.00 63.38 81 SER A C 1
ATOM 644 O O . SER A 1 81 ? 11.568 -1.863 -12.305 1.00 63.38 81 SER A O 1
ATOM 646 N N . SER A 1 82 ? 11.520 -3.562 -13.773 1.00 53.12 82 SER A N 1
ATOM 647 C CA . SER A 1 82 ? 12.544 -3.123 -14.743 1.00 53.12 82 SER A CA 1
ATOM 648 C C . SER A 1 82 ? 12.354 -3.950 -16.030 1.00 53.12 82 SER A C 1
ATOM 650 O O . SER A 1 82 ? 12.170 -5.165 -15.908 1.00 53.12 82 SER A O 1
ATOM 652 N N . PRO A 1 83 ? 12.314 -3.374 -17.255 1.00 48.59 83 PRO A N 1
ATOM 653 C CA . PRO A 1 83 ? 12.807 -2.059 -17.683 1.00 48.59 83 PRO A CA 1
ATOM 654 C C . PRO A 1 83 ? 11.735 -0.968 -17.859 1.00 48.59 83 PRO A C 1
ATOM 656 O O . PRO A 1 83 ? 12.089 0.140 -18.234 1.00 48.59 83 PRO A O 1
ATOM 659 N N . LEU A 1 84 ? 10.452 -1.248 -17.604 1.00 50.69 84 LEU A N 1
ATOM 660 C CA . LEU A 1 84 ? 9.434 -0.195 -17.525 1.00 50.69 84 LEU A CA 1
ATOM 661 C C . LEU A 1 84 ? 9.451 0.339 -16.092 1.00 50.69 84 LEU A C 1
ATOM 663 O O . LEU A 1 84 ? 9.039 -0.369 -15.169 1.00 50.69 84 LEU A O 1
ATOM 667 N N . CYS A 1 85 ? 10.011 1.528 -15.884 1.00 63.44 85 CYS A N 1
ATOM 668 C CA . CYS A 1 85 ? 10.080 2.109 -14.550 1.00 63.44 85 CYS A CA 1
ATOM 669 C C . CYS A 1 85 ? 8.646 2.404 -14.092 1.00 63.44 85 CYS A C 1
ATOM 671 O O . CYS A 1 85 ? 7.892 3.035 -14.830 1.00 63.44 85 CYS A O 1
ATOM 673 N N . LEU A 1 86 ? 8.238 1.996 -12.885 1.00 71.50 86 LEU A N 1
ATOM 674 C CA . LEU A 1 86 ? 6.942 2.439 -12.348 1.00 71.50 86 LEU A CA 1
ATOM 675 C C . LEU A 1 86 ? 6.852 3.979 -12.349 1.00 71.50 86 LEU A C 1
ATOM 677 O O . LEU A 1 86 ? 5.777 4.532 -12.557 1.00 71.50 86 LEU A O 1
ATOM 681 N N . GLU A 1 87 ? 8.007 4.643 -12.229 1.00 69.12 87 GLU A N 1
ATOM 682 C CA . GLU A 1 87 ? 8.192 6.094 -12.345 1.00 69.12 87 GLU A CA 1
ATOM 683 C C . GLU A 1 87 ? 7.864 6.667 -13.745 1.00 69.12 87 GLU A C 1
ATOM 685 O O . GLU A 1 87 ? 7.576 7.853 -13.866 1.00 69.12 87 GLU A O 1
ATOM 690 N N . GLU A 1 88 ? 7.855 5.854 -14.810 1.00 73.75 88 GLU A N 1
ATOM 691 C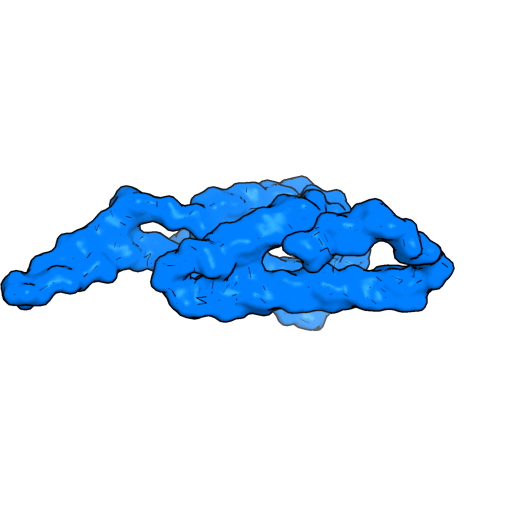 CA . GLU A 1 88 ? 7.374 6.262 -16.146 1.00 73.75 88 GLU A CA 1
ATOM 692 C C . GLU A 1 88 ? 5.842 6.236 -16.232 1.00 73.75 88 GLU A C 1
ATOM 694 O O . GLU A 1 88 ? 5.232 6.915 -17.061 1.00 73.75 88 GLU A O 1
ATOM 699 N N . VAL A 1 89 ? 5.202 5.429 -15.384 1.00 81.44 89 VAL A N 1
ATOM 700 C CA . VAL A 1 89 ? 3.750 5.218 -15.391 1.00 81.44 89 VAL A CA 1
ATOM 701 C C . VAL A 1 89 ? 3.051 6.157 -14.414 1.00 81.44 89 VAL A C 1
ATOM 703 O O . VAL A 1 89 ? 1.976 6.690 -14.731 1.00 81.44 89 VAL A O 1
ATOM 706 N N . VAL A 1 90 ? 3.676 6.352 -13.252 1.00 83.38 90 VAL A N 1
ATOM 707 C CA . VAL A 1 90 ? 3.197 7.124 -12.106 1.00 83.38 90 VAL A CA 1
ATOM 708 C C . VAL A 1 90 ? 4.317 8.060 -11.641 1.00 83.38 90 VAL A C 1
ATOM 710 O O . VAL A 1 90 ? 5.422 7.580 -11.397 1.00 83.38 90 VAL A O 1
ATOM 713 N N . PRO A 1 91 ? 4.056 9.370 -11.473 1.00 85.75 91 PRO A N 1
ATOM 714 C CA . PRO A 1 91 ? 5.057 10.314 -10.983 1.00 85.75 91 PRO A CA 1
ATOM 715 C C . PRO A 1 91 ? 5.654 9.875 -9.644 1.00 85.75 91 PRO A C 1
ATOM 717 O O . PRO A 1 91 ? 4.938 9.401 -8.755 1.00 85.75 91 PRO A O 1
ATOM 720 N N . ARG A 1 92 ? 6.963 10.065 -9.472 1.00 84.00 92 ARG A N 1
ATOM 721 C CA . ARG A 1 92 ? 7.671 9.668 -8.248 1.00 84.00 92 ARG A CA 1
ATOM 722 C C . AR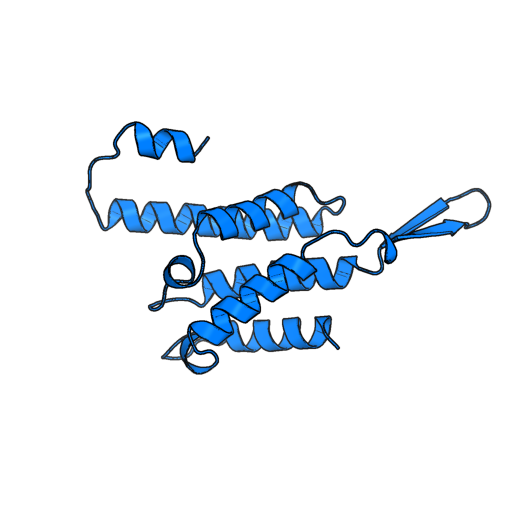G A 1 92 ? 7.106 10.365 -7.013 1.00 84.00 92 ARG A C 1
ATOM 724 O O . ARG A 1 92 ? 7.014 9.749 -5.956 1.00 84.00 92 ARG A O 1
ATOM 731 N N . GLU A 1 93 ? 6.690 11.618 -7.155 1.00 86.44 93 GLU A N 1
ATOM 732 C CA . GLU A 1 93 ? 6.068 12.424 -6.102 1.00 86.44 93 GLU A CA 1
ATOM 733 C C . GLU A 1 93 ? 4.837 11.709 -5.539 1.00 86.44 93 GLU A C 1
ATOM 735 O O . GLU A 1 93 ? 4.692 11.586 -4.327 1.00 86.44 93 GLU A O 1
ATOM 740 N N . ARG A 1 94 ? 4.022 11.116 -6.417 1.00 87.38 94 ARG A N 1
ATOM 741 C CA . ARG A 1 94 ? 2.822 10.369 -6.030 1.00 87.38 94 ARG A CA 1
ATOM 742 C C . ARG A 1 94 ? 3.153 9.093 -5.254 1.00 87.38 94 ARG A C 1
ATOM 744 O O . ARG A 1 94 ? 2.463 8.743 -4.302 1.00 87.38 94 ARG A O 1
ATOM 751 N N . LEU A 1 95 ? 4.229 8.404 -5.631 1.00 87.56 95 LEU A N 1
ATOM 752 C CA . LEU A 1 95 ? 4.712 7.218 -4.913 1.00 87.56 95 LEU A CA 1
ATOM 753 C C . LEU A 1 95 ? 5.257 7.583 -3.523 1.00 87.56 95 LEU A C 1
ATOM 755 O O . LEU A 1 95 ? 5.044 6.840 -2.562 1.00 87.56 95 LEU A O 1
ATOM 759 N N . VAL A 1 96 ? 5.927 8.735 -3.411 1.00 89.25 96 VAL A N 1
ATOM 760 C CA . VAL A 1 96 ? 6.391 9.285 -2.130 1.00 89.25 96 VAL A CA 1
ATOM 761 C C . VAL A 1 96 ? 5.206 9.677 -1.250 1.00 89.25 96 VAL A C 1
ATOM 763 O O . VAL A 1 96 ? 5.202 9.305 -0.082 1.00 89.25 96 VAL A O 1
ATOM 766 N N . GLU A 1 97 ? 4.181 10.340 -1.793 1.00 90.69 97 GLU A N 1
ATOM 767 C CA . GLU A 1 97 ? 2.950 10.674 -1.059 1.00 90.69 97 GLU A CA 1
ATOM 768 C C . GLU A 1 97 ? 2.311 9.431 -0.426 1.00 90.69 97 GLU A C 1
ATOM 770 O O . GLU A 1 97 ? 1.990 9.443 0.763 1.00 90.69 97 GLU A O 1
ATOM 775 N N . PHE A 1 98 ? 2.190 8.326 -1.173 1.00 90.44 98 PHE A N 1
ATOM 776 C CA . PHE A 1 98 ? 1.657 7.077 -0.618 1.00 90.44 98 PHE A CA 1
ATOM 777 C C . PHE A 1 98 ? 2.507 6.537 0.523 1.00 90.44 98 PHE A C 1
ATOM 779 O O . PHE A 1 98 ? 1.963 6.100 1.541 1.00 90.44 98 PHE A O 1
ATOM 786 N N . ALA A 1 99 ? 3.830 6.565 0.368 1.00 92.00 99 ALA A N 1
ATOM 787 C CA . ALA A 1 99 ? 4.743 6.106 1.402 1.00 92.00 99 ALA A CA 1
ATOM 788 C C . ALA A 1 99 ? 4.641 6.982 2.661 1.00 92.00 99 ALA A C 1
ATOM 790 O O . ALA A 1 99 ? 4.508 6.449 3.757 1.00 92.00 99 ALA A O 1
ATOM 791 N N . VAL A 1 100 ? 4.608 8.309 2.511 1.00 92.50 100 VAL A N 1
ATOM 792 C CA . VAL A 1 100 ? 4.449 9.251 3.630 1.00 92.50 100 VAL A CA 1
ATOM 793 C C . VAL A 1 100 ? 3.120 9.031 4.350 1.00 92.50 100 VAL A C 1
ATOM 795 O O . VAL A 1 100 ? 3.117 8.929 5.573 1.00 92.50 100 VAL A O 1
ATOM 798 N N . ASN A 1 101 ? 2.018 8.853 3.617 1.00 93.31 101 ASN A N 1
ATOM 799 C CA . ASN A 1 101 ? 0.714 8.546 4.213 1.00 93.31 101 ASN A CA 1
ATOM 800 C C . ASN A 1 101 ? 0.759 7.274 5.081 1.00 93.31 101 ASN A C 1
ATOM 802 O O . ASN A 1 101 ? 0.161 7.211 6.154 1.00 93.31 101 ASN A O 1
ATOM 806 N N . GLY A 1 102 ? 1.533 6.275 4.654 1.00 94.69 102 GLY A N 1
ATOM 807 C CA . GLY A 1 102 ? 1.681 5.019 5.386 1.00 94.69 102 GLY A CA 1
ATOM 808 C C . GLY A 1 102 ? 2.534 5.156 6.643 1.00 94.69 102 GLY A C 1
ATOM 809 O O . GLY A 1 102 ? 2.321 4.415 7.594 1.00 94.69 102 GLY A O 1
ATOM 810 N N . LEU A 1 103 ? 3.459 6.120 6.685 1.00 95.00 103 LEU A N 1
ATOM 811 C CA . LEU A 1 103 ? 4.231 6.456 7.889 1.00 95.00 103 LEU A CA 1
ATOM 812 C C . LEU A 1 103 ? 3.392 7.198 8.938 1.00 95.00 103 LEU A C 1
ATOM 814 O O . LEU A 1 103 ? 3.769 7.235 10.104 1.00 95.00 103 LEU A O 1
ATOM 818 N N . THR A 1 104 ? 2.264 7.782 8.532 1.00 94.38 104 THR A N 1
ATOM 819 C CA . THR A 1 104 ? 1.317 8.460 9.428 1.00 94.38 104 THR A CA 1
ATOM 820 C C . THR A 1 104 ? 0.137 7.581 9.849 1.00 94.38 104 THR A C 1
ATOM 822 O O . THR A 1 104 ? -0.769 8.073 10.519 1.00 94.38 104 THR A O 1
ATOM 825 N N . ASP A 1 105 ? 0.113 6.296 9.469 1.00 95.19 105 ASP A N 1
ATOM 826 C CA . ASP A 1 105 ? -0.962 5.376 9.867 1.00 95.19 105 ASP A CA 1
ATOM 827 C C . ASP A 1 105 ? -0.979 5.179 11.396 1.00 95.19 105 ASP A C 1
ATOM 829 O O . ASP A 1 105 ? -0.005 5.414 12.101 1.00 95.19 105 ASP A O 1
ATOM 833 N N . THR A 1 106 ? -2.096 4.716 11.937 1.00 91.50 106 THR A N 1
ATOM 834 C CA . THR A 1 106 ? -2.196 4.318 13.349 1.00 91.50 106 THR A CA 1
ATOM 835 C C . THR A 1 106 ? -1.529 2.974 13.660 1.00 91.50 106 THR A C 1
ATOM 837 O O . THR A 1 106 ? -1.337 2.651 14.829 1.00 91.50 106 THR A O 1
ATOM 840 N N . ASN A 1 107 ? -1.228 2.159 12.643 1.00 95.06 107 ASN A N 1
ATOM 841 C CA . ASN A 1 107 ? -0.718 0.801 12.813 1.00 95.06 107 ASN A CA 1
ATOM 842 C C . ASN A 1 107 ? 0.761 0.652 12.413 1.00 95.06 107 ASN A C 1
ATOM 844 O O . ASN A 1 107 ? 1.122 0.881 11.259 1.00 95.06 107 ASN A O 1
ATOM 848 N N . ASP A 1 108 ? 1.581 0.131 13.329 1.00 95.81 108 ASP A N 1
ATOM 849 C CA . ASP A 1 108 ? 3.034 -0.019 13.142 1.00 95.81 108 ASP A CA 1
ATOM 850 C C . ASP A 1 108 ? 3.427 -0.924 11.959 1.00 95.81 108 ASP A C 1
ATOM 852 O O . ASP A 1 108 ? 4.410 -0.659 11.267 1.00 95.81 108 ASP A O 1
ATOM 856 N N . ASP A 1 109 ? 2.660 -1.978 11.653 1.00 95.56 109 ASP A N 1
ATOM 857 C CA . ASP A 1 109 ? 2.984 -2.839 10.504 1.00 95.56 109 ASP A CA 1
ATOM 858 C C . ASP A 1 109 ? 2.860 -2.072 9.178 1.00 95.56 109 ASP A C 1
ATOM 860 O O . ASP A 1 109 ? 3.602 -2.333 8.226 1.00 95.56 109 ASP A O 1
ATOM 864 N N . VAL A 1 110 ? 1.926 -1.115 9.105 1.00 96.75 110 VAL A N 1
ATOM 865 C CA . VAL A 1 110 ? 1.790 -0.233 7.940 1.00 96.75 110 VAL A CA 1
ATOM 866 C C . VAL A 1 110 ? 3.010 0.683 7.841 1.00 96.75 110 VAL A C 1
ATOM 868 O O . VAL A 1 110 ? 3.549 0.828 6.742 1.00 96.75 110 VAL A O 1
ATOM 871 N N . HIS A 1 111 ? 3.527 1.196 8.967 1.00 96.81 111 HIS A N 1
ATOM 872 C CA . HIS A 1 111 ? 4.766 1.990 8.985 1.00 96.81 111 HIS A CA 1
ATOM 873 C C . HIS A 1 111 ? 5.946 1.205 8.429 1.00 96.81 111 HIS A C 1
ATOM 875 O O . HIS A 1 111 ? 6.697 1.724 7.607 1.00 96.81 111 HIS A O 1
ATOM 881 N N . VAL A 1 112 ? 6.103 -0.059 8.833 1.00 96.62 112 VAL A N 1
ATOM 882 C CA . VAL A 1 112 ? 7.196 -0.922 8.357 1.00 96.62 112 VAL A CA 1
ATOM 883 C C . VAL A 1 112 ? 7.106 -1.140 6.845 1.00 96.62 112 VAL A C 1
ATOM 885 O O . VAL A 1 112 ? 8.117 -1.057 6.138 1.00 96.62 112 VAL A O 1
ATOM 888 N N . LEU A 1 113 ? 5.903 -1.393 6.321 1.00 95.94 113 LEU A N 1
ATOM 889 C CA . LEU A 1 113 ? 5.693 -1.545 4.880 1.00 95.94 113 LEU A CA 1
ATOM 890 C C . LEU A 1 113 ? 5.995 -0.245 4.123 1.00 95.94 113 LEU A C 1
ATOM 892 O O . LEU A 1 113 ? 6.696 -0.280 3.107 1.00 95.94 113 LEU A O 1
ATOM 896 N N . ALA A 1 114 ? 5.522 0.889 4.638 1.00 95.81 114 ALA A N 1
ATOM 897 C CA . ALA A 1 114 ? 5.730 2.212 4.064 1.00 95.81 114 ALA A CA 1
ATOM 898 C C . ALA A 1 114 ? 7.208 2.633 4.076 1.00 95.81 114 ALA A C 1
ATOM 900 O O . ALA A 1 114 ? 7.743 3.056 3.051 1.00 95.81 114 ALA A O 1
ATOM 901 N N . ALA A 1 115 ? 7.916 2.418 5.186 1.00 94.75 115 ALA A N 1
ATOM 902 C CA . ALA A 1 115 ? 9.355 2.650 5.291 1.00 94.75 115 ALA A CA 1
ATOM 903 C C . ALA A 1 115 ? 10.144 1.799 4.281 1.00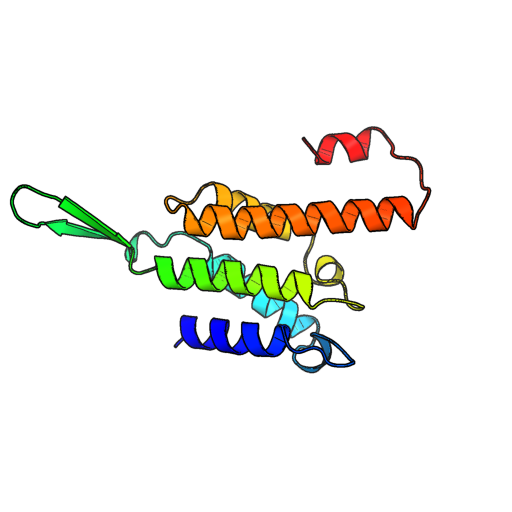 94.75 115 ALA A C 1
ATOM 905 O O . ALA A 1 115 ? 11.114 2.267 3.680 1.00 94.75 115 ALA A O 1
ATOM 906 N N . GLY A 1 116 ? 9.695 0.564 4.030 1.00 93.25 116 GLY A N 1
ATOM 907 C CA . GLY A 1 116 ? 10.252 -0.296 2.986 1.00 93.25 116 GLY A CA 1
ATOM 908 C C . GLY A 1 116 ? 10.123 0.296 1.579 1.00 93.25 116 GLY A C 1
ATOM 909 O O . GLY A 1 116 ? 11.056 0.172 0.784 1.00 93.25 116 GLY A O 1
ATOM 910 N N . ILE A 1 117 ? 9.008 0.967 1.279 1.00 91.81 117 ILE A N 1
ATOM 911 C CA . ILE A 1 117 ? 8.799 1.682 0.010 1.00 91.81 117 ILE A CA 1
ATOM 912 C C . ILE A 1 117 ? 9.739 2.888 -0.085 1.00 91.81 117 ILE A C 1
ATOM 914 O O . ILE A 1 117 ? 10.425 3.041 -1.095 1.00 91.81 117 ILE A O 1
ATOM 918 N N . VAL A 1 118 ? 9.842 3.699 0.975 1.00 91.25 118 VAL A N 1
ATOM 919 C CA . VAL A 1 118 ? 10.773 4.844 1.017 1.00 91.25 118 VAL A CA 1
ATOM 920 C C . VAL A 1 118 ? 12.209 4.387 0.764 1.00 91.25 118 VAL A C 1
ATOM 922 O O . VAL A 1 118 ? 12.908 4.965 -0.066 1.00 91.25 118 VAL A O 1
ATOM 925 N N . SER A 1 119 ? 12.644 3.312 1.425 1.00 90.12 119 SER A N 1
ATOM 926 C CA . SER A 1 119 ? 13.986 2.749 1.251 1.00 90.12 119 SER A CA 1
ATOM 927 C C . SER A 1 119 ? 14.267 2.339 -0.202 1.00 90.12 119 SER A C 1
ATOM 929 O O . SER A 1 119 ? 15.352 2.607 -0.728 1.00 90.12 119 SER A O 1
ATOM 931 N N . GLN A 1 120 ? 13.283 1.748 -0.886 1.00 87.88 120 GLN A N 1
ATOM 932 C CA . GLN A 1 120 ? 13.396 1.371 -2.300 1.00 87.88 120 GLN A CA 1
ATOM 933 C C . GLN A 1 120 ? 13.474 2.594 -3.217 1.00 87.88 120 GLN A C 1
ATOM 935 O O . GLN A 1 120 ? 14.378 2.667 -4.051 1.00 87.88 120 GLN A O 1
ATOM 940 N N . LEU A 1 121 ? 12.598 3.580 -3.009 1.00 85.81 121 LEU A N 1
ATOM 941 C CA . LEU A 1 121 ? 12.593 4.837 -3.765 1.00 85.81 121 LEU A CA 1
ATOM 942 C C . LEU A 1 121 ? 13.859 5.675 -3.531 1.00 85.81 121 LEU A C 1
ATOM 944 O O . LEU A 1 121 ? 14.257 6.451 -4.397 1.00 85.81 121 LEU A O 1
ATOM 948 N N . ALA A 1 122 ? 14.496 5.567 -2.365 1.00 84.50 122 ALA A N 1
ATOM 949 C CA . ALA A 1 122 ? 15.782 6.207 -2.093 1.00 84.50 122 ALA A CA 1
ATOM 950 C C . ALA A 1 122 ? 16.940 5.456 -2.774 1.00 84.50 122 ALA A C 1
ATOM 952 O O . ALA A 1 122 ? 17.865 6.068 -3.314 1.00 84.50 122 ALA A O 1
ATOM 953 N N . SER A 1 123 ? 16.875 4.123 -2.793 1.00 81.38 123 SER A N 1
ATOM 954 C CA . SER A 1 123 ? 17.899 3.277 -3.415 1.00 81.38 123 SER A CA 1
ATOM 955 C C . SER A 1 123 ? 17.943 3.439 -4.936 1.00 81.38 123 SER A C 1
ATOM 957 O O . SER A 1 123 ? 19.038 3.487 -5.504 1.00 81.38 123 SER A O 1
ATOM 959 N N . SER A 1 124 ? 16.785 3.600 -5.589 1.00 72.06 124 SER A N 1
ATOM 960 C CA . SER A 1 124 ? 16.694 3.854 -7.037 1.00 72.06 124 SER A CA 1
ATOM 961 C C . SER A 1 124 ? 17.348 5.182 -7.450 1.00 72.06 124 SER A C 1
ATOM 963 O O . SER A 1 124 ? 17.946 5.283 -8.522 1.00 72.06 124 SER A O 1
ATOM 965 N N . VAL A 1 125 ? 17.331 6.193 -6.574 1.00 65.62 125 VAL A N 1
ATOM 966 C CA . VAL A 1 125 ? 18.003 7.481 -6.815 1.00 65.62 125 VAL A CA 1
ATOM 967 C C . VAL A 1 125 ? 19.525 7.327 -6.777 1.00 65.62 125 VAL A C 1
ATOM 969 O O . VAL A 1 125 ? 20.225 7.880 -7.626 1.00 65.62 125 VAL A O 1
ATOM 972 N N . SER A 1 126 ? 20.064 6.542 -5.835 1.00 56.69 126 SER A N 1
ATOM 973 C CA . SER A 1 126 ? 21.517 6.337 -5.717 1.00 56.69 126 SER A CA 1
ATOM 974 C C . SER A 1 126 ? 22.106 5.616 -6.932 1.00 56.69 126 SER A C 1
ATOM 976 O O . SER A 1 126 ? 23.209 5.946 -7.368 1.00 56.69 126 SER A O 1
ATOM 978 N N . THR A 1 127 ? 21.385 4.651 -7.506 1.00 56.09 127 THR A N 1
ATOM 979 C CA . THR A 1 127 ? 21.823 3.953 -8.724 1.00 56.09 127 THR A CA 1
ATOM 980 C C . THR A 1 127 ? 21.749 4.860 -9.951 1.00 56.09 127 THR A C 1
ATOM 982 O O . THR A 1 127 ? 22.702 4.885 -10.728 1.00 56.09 127 THR A O 1
ATOM 985 N N . SER A 1 128 ? 20.696 5.674 -10.081 1.00 53.03 128 SER A N 1
ATOM 986 C CA . SER A 1 128 ? 20.548 6.643 -11.178 1.00 53.03 128 SER A CA 1
ATOM 987 C C . SER A 1 128 ? 21.631 7.736 -11.154 1.00 53.03 128 SER A C 1
ATOM 989 O O . SER A 1 128 ? 22.275 7.994 -12.171 1.00 53.03 128 SER A O 1
ATOM 991 N N . LEU A 1 129 ? 21.942 8.301 -9.979 1.00 52.78 129 LEU A N 1
ATOM 992 C CA . LEU A 1 129 ? 23.017 9.295 -9.806 1.00 52.78 129 LEU A CA 1
ATOM 993 C C . LEU A 1 129 ? 24.432 8.714 -9.986 1.00 52.78 129 LEU A C 1
ATOM 995 O O . LEU A 1 129 ? 25.363 9.438 -10.333 1.00 52.78 129 LEU A O 1
ATOM 999 N N . LYS A 1 130 ? 24.628 7.412 -9.740 1.00 51.31 130 LYS A N 1
ATOM 1000 C CA . LYS A 1 130 ? 25.910 6.732 -10.004 1.00 51.31 130 LYS A CA 1
ATOM 1001 C C . LYS A 1 130 ? 26.078 6.379 -11.481 1.00 51.31 130 LYS A C 1
ATOM 1003 O O . LYS A 1 130 ? 27.187 6.488 -12.000 1.00 51.31 130 LYS A O 1
ATOM 1008 N N . ALA A 1 131 ? 24.997 5.972 -12.146 1.00 50.56 131 ALA A N 1
ATOM 1009 C CA . ALA A 1 131 ? 24.982 5.685 -13.579 1.00 50.56 131 ALA A CA 1
ATOM 1010 C C . ALA A 1 131 ? 25.124 6.964 -14.418 1.00 50.56 131 ALA A C 1
ATOM 1012 O O . ALA A 1 131 ? 25.766 6.956 -15.467 1.00 50.56 131 ALA A O 1
ATOM 1013 N N . ASN A 1 132 ? 24.582 8.075 -13.923 1.00 46.59 132 ASN A N 1
ATOM 1014 C CA . ASN A 1 132 ? 24.626 9.372 -14.568 1.00 46.59 132 ASN A CA 1
ATOM 1015 C C . ASN A 1 132 ? 25.448 10.321 -13.685 1.00 46.59 132 ASN A C 1
ATOM 1017 O O . ASN A 1 132 ? 24.903 10.929 -12.767 1.00 46.59 132 ASN A O 1
ATOM 1021 N N . ARG A 1 133 ? 26.765 10.450 -13.933 1.00 45.50 133 ARG A N 1
ATOM 1022 C CA . ARG A 1 133 ? 27.626 11.478 -13.298 1.00 45.50 133 ARG A CA 1
ATOM 1023 C C . ARG A 1 133 ? 27.196 12.895 -13.725 1.00 45.50 133 ARG A C 1
ATOM 1025 O O . ARG A 1 133 ? 27.970 13.638 -14.328 1.00 45.50 133 ARG A O 1
ATOM 1032 N N . LEU A 1 134 ? 25.963 13.290 -13.441 1.00 50.09 134 LEU A N 1
ATOM 1033 C CA . LEU A 1 134 ? 25.449 14.625 -13.682 1.00 50.09 134 LEU A CA 1
ATOM 1034 C C . LEU A 1 134 ? 25.335 15.358 -12.352 1.00 50.09 134 LEU A C 1
ATOM 1036 O O . LEU A 1 134 ? 24.824 14.854 -11.355 1.00 50.09 134 LEU A O 1
ATOM 1040 N N . ARG A 1 135 ? 25.916 16.556 -12.374 1.00 48.28 135 ARG A N 1
ATOM 1041 C CA . ARG A 1 135 ? 26.103 17.487 -11.265 1.00 48.28 135 ARG A CA 1
ATOM 1042 C C . ARG A 1 135 ? 24.818 17.614 -10.452 1.00 48.28 135 ARG A C 1
ATOM 1044 O O . ARG A 1 135 ? 23.820 18.130 -10.951 1.00 48.28 135 ARG A O 1
ATOM 1051 N N . VAL A 1 136 ? 24.875 17.207 -9.187 1.00 48.88 136 VAL A N 1
ATOM 1052 C CA . VAL A 1 136 ? 23.853 17.559 -8.201 1.00 48.88 136 VAL A CA 1
ATOM 1053 C C . VAL A 1 136 ? 23.829 19.083 -8.113 1.00 48.88 136 VAL A C 1
ATOM 1055 O O . VAL A 1 136 ? 24.784 19.704 -7.650 1.00 48.88 136 VAL A O 1
ATOM 1058 N N . THR A 1 137 ? 22.768 19.701 -8.627 1.00 52.56 137 THR A N 1
ATOM 1059 C CA . THR A 1 137 ? 22.510 21.124 -8.408 1.00 52.56 137 THR A CA 1
ATOM 1060 C C . THR A 1 137 ? 21.762 21.289 -7.084 1.00 52.56 137 THR A C 1
ATOM 1062 O O . THR A 1 137 ? 20.986 20.407 -6.705 1.00 52.56 137 THR A O 1
ATOM 1065 N N . PRO A 1 138 ? 21.949 22.413 -6.371 1.00 50.53 138 PRO A N 1
ATOM 1066 C CA . PRO A 1 138 ? 21.362 22.632 -5.045 1.00 50.53 138 PRO A CA 1
ATOM 1067 C C . PRO A 1 138 ? 19.825 22.557 -5.017 1.00 50.53 138 PRO A C 1
ATOM 1069 O O . PRO A 1 138 ? 19.247 22.338 -3.960 1.00 50.53 138 PRO A O 1
ATOM 1072 N N . ARG A 1 139 ? 19.149 22.662 -6.171 1.00 46.84 139 ARG A N 1
ATOM 1073 C CA . ARG A 1 139 ? 17.693 22.481 -6.282 1.00 46.84 139 ARG A CA 1
ATOM 1074 C C . ARG A 1 139 ? 17.222 21.035 -6.091 1.00 46.84 139 ARG A C 1
ATOM 1076 O O . ARG A 1 139 ? 16.140 20.844 -5.558 1.00 46.84 139 ARG A O 1
ATOM 1083 N N . LEU A 1 140 ? 18.016 20.035 -6.483 1.00 50.41 140 LEU A N 1
ATOM 1084 C CA . LEU A 1 140 ? 17.668 18.617 -6.288 1.00 50.41 140 LEU A CA 1
ATOM 1085 C C . LEU A 1 140 ? 17.902 18.150 -4.845 1.00 50.41 140 LEU A C 1
ATOM 1087 O O . LEU A 1 140 ? 17.216 17.249 -4.377 1.00 50.41 140 LEU A O 1
ATOM 1091 N N . ALA A 1 141 ? 18.830 18.788 -4.125 1.00 50.78 141 ALA A N 1
ATOM 1092 C CA . ALA A 1 141 ? 19.086 18.492 -2.715 1.00 50.78 141 ALA A CA 1
ATOM 1093 C C . ALA A 1 141 ? 17.926 18.926 -1.799 1.00 50.78 141 ALA A C 1
ATOM 1095 O O . ALA A 1 141 ? 17.689 18.295 -0.775 1.00 50.78 141 ALA A O 1
ATOM 1096 N N . ALA A 1 142 ? 17.173 19.959 -2.192 1.00 44.31 142 ALA A N 1
ATOM 1097 C CA . ALA A 1 142 ? 16.027 20.463 -1.436 1.00 44.31 142 ALA A CA 1
ATOM 1098 C C . ALA A 1 142 ? 14.779 19.561 -1.507 1.00 44.31 142 ALA A C 1
ATOM 1100 O O . ALA A 1 142 ? 13.833 19.803 -0.775 1.00 44.31 142 ALA A O 1
ATOM 1101 N N . LEU A 1 143 ? 14.762 18.542 -2.376 1.00 44.59 143 LEU A N 1
ATOM 1102 C CA . LEU A 1 143 ? 13.651 17.586 -2.497 1.00 44.59 143 LEU A CA 1
ATOM 1103 C C . LEU A 1 143 ? 13.838 16.322 -1.633 1.00 44.59 143 LEU A C 1
ATOM 1105 O O . LEU A 1 143 ? 13.018 15.408 -1.693 1.00 44.59 143 LEU A O 1
ATOM 1109 N N . VAL A 1 144 ? 14.948 16.235 -0.892 1.00 46.16 144 VAL A N 1
ATOM 1110 C CA . VAL A 1 144 ? 15.337 15.069 -0.072 1.00 46.16 144 VAL A CA 1
ATOM 1111 C C . VAL A 1 144 ? 15.266 15.375 1.437 1.00 46.16 144 VAL A C 1
ATOM 1113 O O . VAL A 1 144 ? 15.547 14.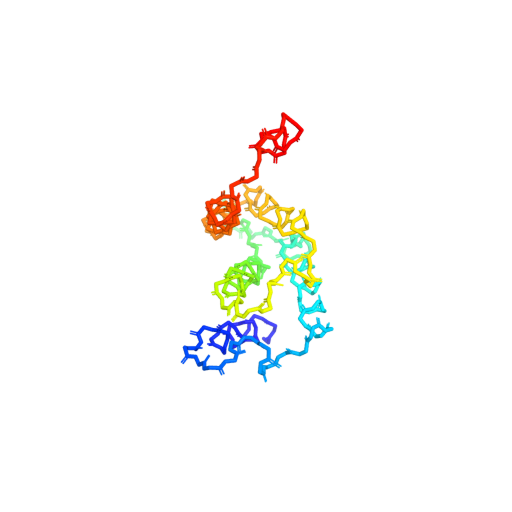501 2.253 1.00 46.16 144 VAL A O 1
ATOM 1116 N N . VAL A 1 145 ? 14.852 16.586 1.819 1.00 37.38 145 VAL A N 1
ATOM 1117 C CA . VAL A 1 145 ? 14.579 17.001 3.208 1.00 37.38 145 VAL A CA 1
ATOM 1118 C C . VAL A 1 145 ? 13.126 17.428 3.301 1.00 37.38 145 VAL A C 1
ATOM 1120 O O . VAL A 1 145 ? 12.472 17.025 4.283 1.00 37.38 145 VAL A O 1
#

pLDDT: mean 81.06, std 15.92, range [37.38, 96.81]

Secondary structure (DSSP, 8-state):
-HHHHHHHHHHHHTS--TTGGGGT--HHHHHHHHHHHHHHSS--GGGEEEEE-SS-EEEEETTHHHHHHHHHHHHHHHHH--SS-HHHHS-HHHHHHHHHHHHTSS-HHHHHHHHHHHHHHHHHHHHHHHHS-----HHHHTT--

Organism: NCBI:txid1074872

Radius of gyration: 17.64 Å; chains: 1; bounding box: 45×37×52 Å